Protein AF-A0A1G4VI51-F1 (afdb_monomer_lite)

Foldseek 3Di:
DDPVVVVVVVVVVVVVVVVVVVVVVLVV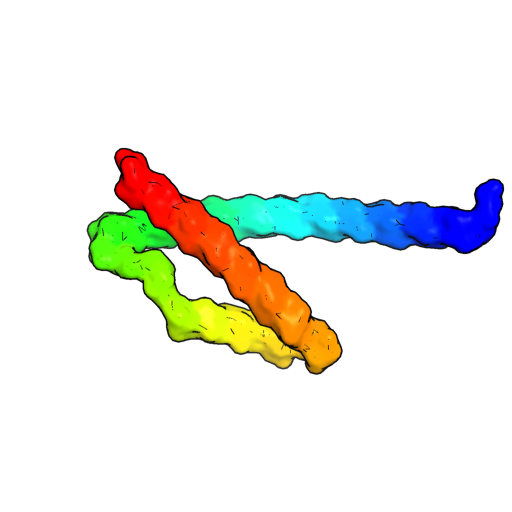VLVVLQVVLVVCLVVVHQSDDPVVLVVVLCVVLVPPPPVCSVVSNVVSVVSSVVSSVSSVVVNVD

Radius of gyration: 17.78 Å; chains: 1; bounding box: 37×24×53 Å

Structure (mmCIF, N/CA/C/O backbone):
data_AF-A0A1G4VI51-F1
#
_entry.id   AF-A0A1G4VI51-F1
#
loop_
_atom_site.group_PDB
_atom_site.id
_atom_site.type_symbol
_atom_site.label_atom_id
_atom_site.label_alt_id
_atom_site.label_comp_id
_atom_site.label_asym_id
_atom_site.label_entity_id
_atom_site.label_seq_id
_atom_site.pdbx_PDB_ins_code
_atom_site.Cartn_x
_atom_site.Cartn_y
_atom_site.Cartn_z
_atom_site.occupancy
_atom_site.B_iso_or_equiv
_atom_site.auth_seq_id
_atom_site.auth_comp_id
_atom_site.auth_asym_id
_atom_site.auth_atom_id
_atom_site.pdbx_PDB_model_num
ATOM 1 N N . MET A 1 1 ? 13.746 10.281 -34.829 1.00 65.81 1 MET A N 1
ATOM 2 C CA . MET A 1 1 ? 13.614 9.646 -33.503 1.00 65.81 1 MET A CA 1
ATOM 3 C C . MET A 1 1 ? 14.713 8.608 -33.413 1.00 65.81 1 MET A C 1
ATOM 5 O O . MET A 1 1 ? 14.886 7.888 -34.390 1.00 65.81 1 MET A O 1
ATOM 9 N N . THR A 1 2 ? 15.527 8.629 -32.360 1.00 88.75 2 THR A N 1
ATOM 10 C CA . THR A 1 2 ? 16.650 7.687 -32.221 1.00 88.75 2 THR A CA 1
ATOM 11 C C . THR A 1 2 ? 16.139 6.294 -31.839 1.00 88.75 2 THR A C 1
ATOM 13 O O . THR A 1 2 ? 15.010 6.155 -31.368 1.00 88.75 2 THR A O 1
ATOM 16 N N . ASP A 1 3 ? 16.955 5.259 -32.043 1.00 90.94 3 ASP A N 1
ATOM 17 C CA . ASP A 1 3 ? 16.637 3.891 -31.603 1.00 90.94 3 ASP A CA 1
ATOM 18 C C . ASP A 1 3 ? 16.375 3.834 -30.084 1.00 90.94 3 ASP A C 1
ATOM 20 O O . ASP A 1 3 ? 15.404 3.238 -29.619 1.00 90.94 3 ASP A O 1
ATOM 24 N N . THR A 1 4 ? 17.160 4.589 -29.312 1.00 94.56 4 THR A N 1
ATOM 25 C CA .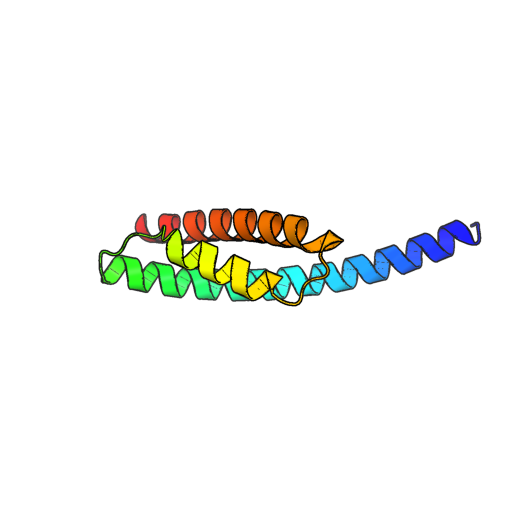 THR A 1 4 ? 16.986 4.744 -27.863 1.00 94.56 4 THR A CA 1
ATOM 26 C C . THR A 1 4 ? 15.644 5.382 -27.493 1.00 94.56 4 THR A C 1
ATOM 28 O O . THR A 1 4 ? 14.995 4.930 -26.550 1.00 94.56 4 THR A O 1
ATOM 31 N N . ASP A 1 5 ? 15.183 6.393 -28.240 1.00 95.31 5 ASP A N 1
ATOM 32 C CA . ASP A 1 5 ? 13.880 7.028 -27.985 1.00 95.31 5 ASP A CA 1
ATOM 33 C C . ASP A 1 5 ? 12.723 6.033 -28.154 1.00 95.31 5 ASP A C 1
ATOM 35 O O . ASP A 1 5 ? 11.766 6.050 -27.377 1.00 95.31 5 ASP A O 1
ATOM 39 N N . LEU A 1 6 ? 12.810 5.152 -29.156 1.00 95.19 6 LEU A N 1
ATOM 40 C CA . 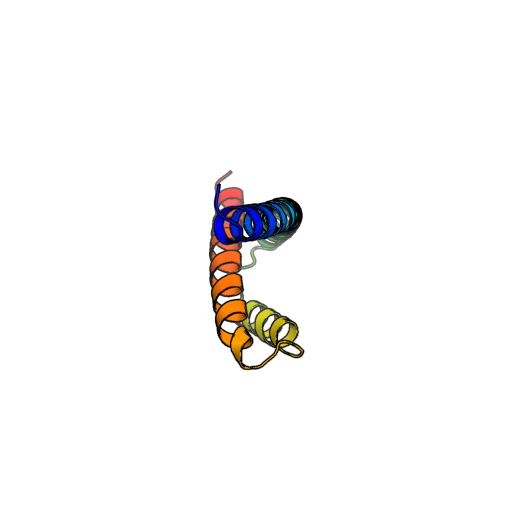LEU A 1 6 ? 11.804 4.121 -29.417 1.00 95.19 6 LEU A CA 1
ATOM 41 C C . LEU A 1 6 ? 11.769 3.069 -28.301 1.00 95.19 6 LEU A C 1
ATOM 43 O O . LEU A 1 6 ? 10.687 2.733 -27.814 1.00 95.19 6 LEU A O 1
ATOM 47 N N . GLN A 1 7 ? 12.934 2.599 -27.849 1.00 97.19 7 GLN A N 1
ATOM 48 C CA . GLN A 1 7 ? 13.039 1.649 -26.735 1.00 97.19 7 GLN A CA 1
ATOM 49 C C . GLN A 1 7 ? 12.491 2.238 -25.429 1.00 97.19 7 GLN A C 1
ATOM 51 O O . GLN A 1 7 ? 11.724 1.586 -24.720 1.00 97.19 7 GLN A O 1
ATOM 56 N N . LEU A 1 8 ? 12.813 3.501 -25.136 1.00 97.81 8 LEU A N 1
ATOM 57 C CA . LEU A 1 8 ? 12.305 4.191 -23.952 1.00 97.81 8 LEU A CA 1
ATOM 58 C C . LEU A 1 8 ? 10.778 4.329 -23.982 1.00 97.81 8 LEU A C 1
ATOM 60 O O . LEU A 1 8 ? 10.115 4.160 -22.957 1.00 97.81 8 LEU A O 1
ATOM 64 N N . GLN A 1 9 ? 10.203 4.636 -25.147 1.00 97.88 9 GLN A N 1
ATOM 65 C CA . GLN A 1 9 ? 8.751 4.705 -25.302 1.00 97.88 9 GLN A CA 1
ATOM 66 C C . GLN A 1 9 ? 8.079 3.346 -25.094 1.00 97.88 9 GLN A C 1
ATOM 68 O O . GLN A 1 9 ? 7.000 3.308 -24.507 1.00 97.88 9 GLN A O 1
ATOM 73 N N . ALA A 1 10 ? 8.697 2.249 -25.541 1.00 97.75 10 ALA A N 1
ATOM 74 C CA . ALA A 1 10 ? 8.181 0.903 -25.305 1.00 97.75 10 ALA A CA 1
ATOM 75 C C . ALA A 1 10 ? 8.148 0.575 -23.804 1.00 97.75 10 ALA A C 1
ATOM 77 O O . ALA A 1 10 ? 7.080 0.293 -23.271 1.00 97.75 10 ALA A O 1
ATOM 78 N N . LEU A 1 11 ? 9.266 0.765 -23.095 1.00 98.38 11 LEU A N 1
ATOM 79 C CA . LEU A 1 11 ? 9.342 0.508 -21.650 1.00 98.38 11 LEU A CA 1
ATOM 80 C C . LEU A 1 11 ? 8.346 1.350 -20.840 1.00 98.38 11 LEU A C 1
ATOM 82 O O . LEU A 1 11 ? 7.764 0.879 -19.868 1.00 98.38 11 LEU A O 1
ATOM 86 N N . ARG A 1 12 ? 8.109 2.604 -21.244 1.00 98.31 12 ARG A N 1
ATOM 87 C CA . ARG A 1 12 ? 7.096 3.457 -20.600 1.00 98.31 12 ARG A CA 1
ATOM 88 C C . ARG A 1 12 ? 5.676 2.946 -20.815 1.00 98.31 12 ARG A C 1
ATOM 90 O O . ARG A 1 12 ? 4.854 3.084 -19.918 1.00 98.31 12 ARG A O 1
ATOM 97 N N . LYS A 1 13 ? 5.373 2.369 -21.981 1.00 98.44 13 LYS A N 1
ATOM 98 C CA . LYS A 1 13 ? 4.067 1.738 -22.216 1.00 98.44 13 LYS A CA 1
ATOM 99 C C . LYS A 1 13 ? 3.879 0.520 -21.320 1.00 98.44 13 LYS A C 1
ATOM 101 O O . LYS A 1 13 ? 2.792 0.360 -20.776 1.00 98.44 13 LYS A O 1
ATOM 106 N N . ASP A 1 14 ? 4.932 -0.267 -21.128 1.00 98.62 14 ASP A N 1
ATOM 107 C CA . ASP A 1 14 ? 4.892 -1.423 -20.233 1.00 98.62 14 ASP A CA 1
ATOM 108 C C . ASP A 1 14 ? 4.650 -0.985 -18.780 1.00 98.62 14 ASP A C 1
ATOM 110 O O . ASP A 1 14 ? 3.776 -1.534 -18.114 1.00 98.62 14 ASP A O 1
ATOM 114 N N . ILE A 1 15 ? 5.341 0.065 -18.310 1.00 98.56 15 ILE A N 1
ATOM 115 C CA . ILE A 1 15 ? 5.097 0.654 -16.979 1.00 98.56 15 ILE A CA 1
ATOM 116 C C . ILE A 1 15 ? 3.652 1.136 -16.844 1.00 98.56 15 ILE A C 1
ATOM 118 O O . ILE A 1 15 ? 2.998 0.791 -15.869 1.00 98.56 15 ILE A O 1
ATOM 122 N N . ASN A 1 16 ? 3.127 1.870 -17.829 1.00 98.69 16 ASN A N 1
ATOM 123 C CA . ASN A 1 16 ? 1.749 2.361 -17.770 1.00 98.69 16 ASN A CA 1
ATOM 124 C C . ASN A 1 16 ? 0.737 1.213 -17.636 1.00 98.69 16 ASN A C 1
ATOM 126 O O . ASN A 1 16 ? -0.211 1.315 -16.863 1.00 98.69 16 ASN A O 1
ATOM 130 N N . ALA A 1 17 ? 0.945 0.112 -18.364 1.00 98.69 17 ALA A N 1
ATOM 131 C CA . ALA A 1 17 ? 0.074 -1.055 -18.268 1.00 98.69 17 ALA A CA 1
ATOM 132 C C . ALA A 1 17 ? 0.132 -1.701 -16.871 1.00 98.69 17 ALA A C 1
ATOM 134 O O . ALA A 1 17 ? -0.907 -2.071 -16.325 1.00 98.69 17 ALA A O 1
ATOM 135 N N . ILE A 1 18 ? 1.324 -1.790 -16.274 1.00 98.75 18 ILE A N 1
ATOM 136 C CA . ILE A 1 18 ? 1.508 -2.283 -14.902 1.00 98.75 18 ILE A CA 1
ATOM 137 C C . ILE A 1 18 ? 0.825 -1.346 -13.897 1.00 98.75 18 ILE A C 1
ATOM 139 O O . ILE A 1 18 ? 0.110 -1.810 -13.010 1.00 98.75 18 ILE A O 1
ATOM 143 N N . ASP A 1 19 ? 0.997 -0.034 -14.043 1.00 98.69 19 ASP A N 1
ATOM 144 C CA . ASP A 1 19 ? 0.398 0.967 -13.158 1.00 98.69 19 ASP A CA 1
ATOM 145 C C . ASP A 1 19 ? -1.136 0.905 -13.189 1.00 98.69 19 ASP A C 1
ATOM 147 O O . ASP A 1 19 ? -1.785 0.951 -12.138 1.00 98.69 19 ASP A O 1
ATOM 151 N N . ASP A 1 20 ? -1.728 0.705 -14.369 1.00 98.69 20 ASP A N 1
ATOM 152 C CA . ASP A 1 20 ? -3.171 0.510 -14.524 1.00 98.69 20 ASP A CA 1
ATOM 153 C C . ASP A 1 20 ? -3.676 -0.721 -13.747 1.00 98.69 20 ASP A C 1
ATOM 155 O O . ASP A 1 20 ? -4.772 -0.704 -13.173 1.00 98.69 20 ASP A O 1
ATOM 159 N N . GLU A 1 21 ? -2.898 -1.804 -13.704 1.00 98.81 21 GLU A N 1
ATOM 160 C CA . GLU A 1 21 ? -3.218 -2.995 -12.911 1.00 98.81 21 GLU A CA 1
ATOM 161 C C . GLU A 1 21 ? -3.029 -2.756 -11.410 1.00 98.81 21 GLU A C 1
ATOM 163 O O . GLU A 1 21 ? -3.892 -3.136 -10.610 1.00 98.81 21 GLU A O 1
ATOM 168 N N . LEU A 1 22 ? -1.952 -2.070 -11.018 1.00 98.44 22 LEU A N 1
ATOM 169 C CA . LEU A 1 22 ? -1.689 -1.713 -9.625 1.00 98.44 22 LEU A CA 1
ATOM 170 C C . LEU A 1 22 ? -2.814 -0.854 -9.044 1.00 98.44 22 LEU A C 1
ATOM 172 O O . LEU A 1 22 ? -3.263 -1.125 -7.930 1.00 98.44 22 LEU A O 1
ATOM 176 N N . VAL A 1 23 ? -3.327 0.128 -9.793 1.00 98.62 23 VAL A N 1
ATOM 177 C CA . VAL A 1 23 ? -4.455 0.966 -9.353 1.00 98.62 23 VAL A CA 1
ATOM 178 C C . VAL A 1 23 ? -5.720 0.130 -9.157 1.00 98.62 23 VAL A C 1
ATOM 180 O O . VAL A 1 23 ? -6.395 0.273 -8.134 1.00 98.62 23 VAL A O 1
ATOM 183 N N . LYS A 1 24 ? -6.031 -0.788 -10.081 1.00 98.62 24 LYS A N 1
ATOM 184 C CA . LYS A 1 24 ? -7.193 -1.687 -9.948 1.00 98.62 24 LYS A CA 1
ATOM 185 C C . LYS A 1 24 ? -7.088 -2.556 -8.694 1.00 98.62 24 LYS A C 1
ATOM 187 O O . LYS A 1 24 ? -8.036 -2.621 -7.909 1.00 98.62 24 LYS A O 1
ATOM 192 N N . LEU A 1 25 ? -5.932 -3.182 -8.476 1.00 98.69 25 LEU A N 1
ATOM 193 C CA . LEU A 1 25 ? -5.677 -4.020 -7.300 1.00 98.69 25 LEU A CA 1
ATOM 194 C C . LEU A 1 25 ? -5.702 -3.203 -6.005 1.00 98.69 25 LEU A C 1
ATOM 196 O O . LEU A 1 25 ? -6.238 -3.649 -4.988 1.00 98.69 25 LEU A O 1
ATOM 200 N N . PHE A 1 26 ? -5.162 -1.986 -6.038 1.00 98.50 26 PHE A N 1
ATOM 201 C CA . PHE A 1 26 ? -5.178 -1.082 -4.900 1.00 98.50 26 PHE A CA 1
ATOM 202 C C . PHE A 1 26 ? -6.608 -0.702 -4.503 1.00 98.50 26 PHE A C 1
ATOM 204 O O . PHE A 1 26 ? -6.948 -0.799 -3.324 1.00 98.50 26 PHE A O 1
ATOM 211 N N . ILE A 1 27 ? -7.475 -0.357 -5.461 1.00 98.50 27 ILE A N 1
ATOM 212 C CA . ILE A 1 27 ? -8.890 -0.050 -5.194 1.00 98.50 27 ILE A CA 1
ATOM 213 C C . ILE A 1 27 ? -9.595 -1.251 -4.552 1.00 98.50 27 ILE A C 1
ATOM 215 O O . ILE A 1 27 ? -10.202 -1.104 -3.490 1.00 98.50 27 ILE A O 1
ATOM 219 N N . GLN A 1 28 ? -9.442 -2.454 -5.115 1.00 98.69 28 GLN A N 1
ATOM 220 C CA . GLN A 1 28 ? -10.023 -3.678 -4.541 1.00 98.69 28 GLN A CA 1
ATOM 221 C C . GLN A 1 28 ? -9.541 -3.933 -3.102 1.00 98.69 28 GLN A C 1
ATOM 223 O O . GLN A 1 28 ? -10.309 -4.324 -2.212 1.00 98.69 28 GLN A O 1
ATOM 228 N N . ARG A 1 29 ? -8.256 -3.674 -2.839 1.00 98.44 29 ARG A N 1
ATOM 229 C CA . ARG A 1 29 ? -7.679 -3.767 -1.498 1.00 98.44 29 ARG A CA 1
ATOM 230 C C . ARG A 1 29 ? -8.289 -2.731 -0.548 1.00 98.44 29 ARG A C 1
ATOM 232 O O . ARG A 1 29 ? -8.560 -3.067 0.605 1.00 98.44 29 ARG A O 1
ATOM 239 N N . MET A 1 30 ? -8.520 -1.502 -1.008 1.00 98.06 30 MET A N 1
ATOM 240 C CA . MET A 1 30 ? -9.123 -0.429 -0.209 1.00 98.06 30 MET A CA 1
ATOM 241 C C . MET A 1 30 ? -10.589 -0.706 0.129 1.00 98.06 30 MET A C 1
ATOM 243 O O . MET A 1 30 ? -10.985 -0.521 1.278 1.00 98.06 30 MET A O 1
ATOM 247 N N . GLU A 1 31 ? -11.375 -1.239 -0.806 1.00 98.19 31 GLU A N 1
ATOM 248 C CA . GLU A 1 31 ? -12.744 -1.696 -0.531 1.00 98.19 31 GLU A CA 1
ATOM 249 C C . GLU A 1 31 ? -12.765 -2.789 0.544 1.00 98.19 31 GLU A C 1
ATOM 251 O O . GLU A 1 31 ? -13.574 -2.760 1.475 1.00 98.19 31 GLU A O 1
ATOM 256 N N . THR A 1 32 ? -11.828 -3.737 0.459 1.00 98.31 32 THR A N 1
ATOM 257 C CA . THR A 1 32 ? -11.663 -4.794 1.465 1.00 98.31 32 THR A CA 1
ATOM 258 C C . THR A 1 32 ? -11.258 -4.216 2.824 1.00 98.31 32 THR A C 1
ATOM 260 O O . THR A 1 32 ? -11.828 -4.591 3.850 1.00 98.31 32 THR A O 1
ATOM 263 N N . ALA A 1 33 ? -10.328 -3.257 2.849 1.00 97.50 33 ALA A N 1
ATOM 264 C CA . ALA A 1 33 ? -9.945 -2.546 4.066 1.00 97.50 33 ALA A CA 1
ATOM 265 C C . ALA A 1 33 ? -11.123 -1.765 4.673 1.00 97.50 33 ALA A C 1
ATOM 267 O O . ALA A 1 33 ? -11.273 -1.756 5.892 1.00 97.50 33 ALA A O 1
ATOM 268 N N . GLY A 1 34 ? -11.992 -1.177 3.846 1.00 97.56 34 GLY A N 1
ATOM 269 C CA . GLY A 1 34 ? -13.222 -0.515 4.283 1.00 97.56 34 GLY A CA 1
ATOM 270 C C . GLY A 1 34 ? -14.174 -1.468 5.005 1.00 97.56 34 GLY A C 1
ATOM 271 O O . GLY A 1 34 ? -14.616 -1.164 6.111 1.00 97.56 34 GLY A O 1
ATOM 272 N N . LYS A 1 35 ? -14.411 -2.663 4.443 1.00 97.81 35 LYS A N 1
ATOM 273 C CA . LYS A 1 35 ? -15.214 -3.720 5.093 1.00 97.81 35 LYS A CA 1
ATOM 274 C C . LYS A 1 35 ? -14.633 -4.116 6.455 1.00 97.81 35 LYS A C 1
ATOM 276 O O . LYS A 1 35 ? -15.370 -4.212 7.433 1.00 97.81 35 LYS A O 1
ATOM 281 N N . ILE A 1 36 ? -13.310 -4.288 6.538 1.00 96.88 36 ILE A N 1
ATOM 282 C CA . ILE A 1 36 ? -12.608 -4.557 7.805 1.00 96.88 36 ILE A CA 1
ATOM 283 C C . ILE A 1 36 ? -12.798 -3.397 8.794 1.00 96.88 36 ILE A C 1
ATOM 285 O O . ILE A 1 36 ? -13.035 -3.636 9.977 1.00 96.88 36 ILE A O 1
ATOM 289 N N . GLY A 1 37 ? -12.713 -2.151 8.325 1.00 96.06 37 GLY A N 1
ATOM 290 C CA . GLY A 1 37 ? -12.940 -0.953 9.135 1.00 96.06 37 GLY A CA 1
ATOM 291 C C . GLY A 1 37 ? -14.329 -0.909 9.762 1.00 96.06 37 GLY A C 1
ATOM 292 O O . GLY A 1 37 ? -14.437 -0.658 10.961 1.00 96.06 37 GLY A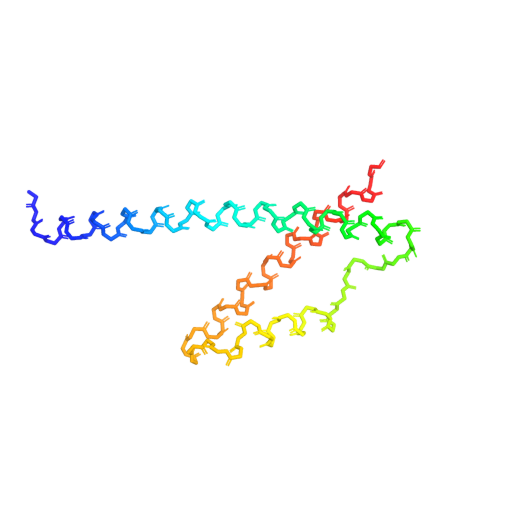 O 1
ATOM 293 N N . SER A 1 38 ? -15.374 -1.206 8.983 1.00 95.81 38 SER A N 1
ATOM 294 C CA . SER A 1 38 ? -16.753 -1.283 9.484 1.00 95.81 38 SER A CA 1
ATOM 295 C C . SER A 1 38 ? -16.911 -2.363 10.554 1.00 95.81 38 SER A C 1
ATOM 297 O O . SER A 1 38 ? -17.409 -2.069 11.637 1.00 95.81 38 SER A O 1
ATOM 299 N N . LEU A 1 39 ? -16.384 -3.570 10.316 1.00 96.19 39 LEU A N 1
ATOM 300 C CA . LEU A 1 39 ? -16.416 -4.654 11.307 1.00 96.19 39 LEU A CA 1
ATOM 301 C C . LEU A 1 39 ? -15.687 -4.273 12.603 1.00 96.19 39 LEU A C 1
ATOM 303 O O . LEU A 1 39 ? -16.176 -4.527 13.700 1.00 96.19 39 LEU A O 1
ATOM 307 N N . LYS A 1 40 ? -14.521 -3.623 12.496 1.00 95.56 40 LYS A N 1
ATOM 308 C CA . LYS A 1 40 ? -13.787 -3.120 13.666 1.00 95.56 40 LYS A CA 1
ATOM 309 C C . LYS A 1 40 ? -14.574 -2.045 14.413 1.00 95.56 40 LYS A C 1
ATOM 311 O O . LYS A 1 40 ? -14.551 -2.049 15.637 1.00 95.56 40 LYS A O 1
ATOM 316 N N . LYS A 1 41 ? -15.260 -1.139 13.705 1.00 94.00 41 LYS A N 1
ATOM 317 C CA . LYS A 1 41 ? -16.116 -0.102 14.307 1.00 94.00 41 LYS A CA 1
ATOM 318 C C . LYS A 1 41 ? -17.246 -0.738 15.115 1.00 94.00 41 L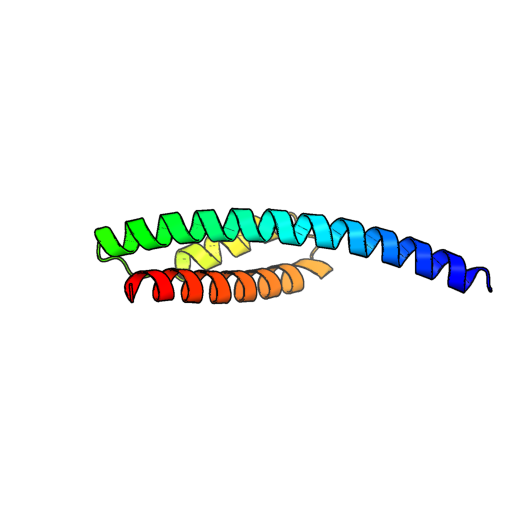YS A C 1
ATOM 320 O O . LYS A 1 41 ? -17.413 -0.385 16.276 1.00 94.00 41 LYS A O 1
ATOM 325 N N . GLU A 1 42 ? -17.960 -1.693 14.524 1.00 94.69 42 GLU A N 1
ATOM 326 C CA . GLU A 1 42 ? -19.053 -2.428 15.176 1.00 94.69 42 GLU A CA 1
ATOM 327 C C . GLU A 1 42 ? -18.572 -3.204 16.410 1.00 94.69 42 GLU A C 1
ATOM 329 O O . GLU A 1 42 ? -19.240 -3.206 17.440 1.00 94.69 42 GLU A O 1
ATOM 334 N N . ALA A 1 43 ? -17.382 -3.805 16.336 1.00 95.12 43 ALA A N 1
ATOM 335 C CA . ALA A 1 43 ? -16.783 -4.571 17.427 1.00 95.12 43 ALA A CA 1
ATOM 336 C C . ALA A 1 43 ? -15.987 -3.727 18.447 1.00 95.12 43 ALA A C 1
ATOM 338 O O . ALA A 1 43 ? -15.403 -4.289 19.373 1.00 95.12 43 ALA A O 1
ATOM 339 N N . GLY A 1 44 ? -15.897 -2.401 18.280 1.00 94.38 44 GLY A N 1
ATOM 340 C CA . GLY A 1 44 ? -15.102 -1.531 19.158 1.00 94.38 44 GLY A CA 1
ATOM 341 C C . GLY A 1 44 ? -13.584 -1.777 19.107 1.00 94.38 44 GLY A C 1
ATOM 342 O O . GLY A 1 44 ? -12.873 -1.472 20.063 1.00 94.38 44 GLY A O 1
ATOM 343 N N . LEU A 1 45 ? -13.069 -2.336 18.009 1.00 95.56 45 LEU A N 1
ATOM 344 C CA . LEU A 1 45 ? -11.657 -2.680 17.838 1.00 95.56 45 LEU A CA 1
ATOM 345 C C . LEU A 1 45 ? -10.831 -1.511 17.260 1.00 95.56 45 LEU A C 1
ATOM 347 O O . LEU A 1 45 ? -11.320 -0.733 16.428 1.00 95.56 45 LEU A O 1
ATOM 351 N N . PRO A 1 46 ? -9.540 -1.391 17.632 1.00 95.81 46 PRO A N 1
ATOM 352 C CA . PRO A 1 46 ? -8.649 -0.390 17.054 1.00 95.81 46 PRO A CA 1
ATOM 353 C C . PRO A 1 46 ? -8.367 -0.672 15.570 1.00 95.81 46 PRO A C 1
ATOM 355 O O . PRO A 1 46 ? -8.283 -1.822 15.129 1.00 95.81 46 PRO A O 1
ATOM 358 N N . VAL A 1 47 ? -8.188 0.391 14.777 1.00 96.12 47 VAL A N 1
ATOM 359 C CA . VAL A 1 47 ? -7.811 0.259 13.358 1.00 96.12 47 VAL A CA 1
ATOM 360 C C . VAL A 1 47 ? -6.367 -0.208 13.225 1.00 96.12 47 VAL A C 1
ATOM 362 O O . VAL A 1 47 ? -6.116 -1.154 12.474 1.00 96.12 47 VAL A O 1
ATOM 365 N N . LEU A 1 48 ? -5.446 0.404 13.976 1.00 95.94 48 LEU A N 1
ATOM 366 C CA . LEU A 1 48 ? -4.044 0.004 14.011 1.00 95.94 48 LEU A CA 1
ATOM 367 C C . LEU A 1 48 ? -3.887 -1.362 14.689 1.00 95.94 48 LEU A C 1
ATOM 369 O O . LEU A 1 48 ? -4.330 -1.566 15.817 1.00 95.94 48 LEU A O 1
ATOM 373 N N . ASN A 1 49 ? -3.205 -2.274 14.002 1.00 96.44 49 ASN A N 1
ATOM 374 C CA . ASN A 1 49 ? -2.725 -3.529 14.564 1.00 96.44 49 ASN A CA 1
ATOM 375 C C . ASN A 1 49 ? -1.314 -3.782 14.023 1.00 96.44 49 ASN A C 1
ATOM 377 O O . ASN A 1 49 ? -1.157 -4.340 12.939 1.00 96.44 49 ASN A O 1
ATOM 381 N N . VAL A 1 50 ? -0.306 -3.340 14.781 1.00 96.44 50 VAL A N 1
ATOM 382 C CA . VAL A 1 50 ? 1.113 -3.393 14.385 1.00 96.44 50 VAL A CA 1
ATOM 383 C C . VAL A 1 50 ? 1.544 -4.823 14.073 1.00 96.44 50 VAL A C 1
ATOM 385 O O . VAL A 1 50 ? 2.057 -5.082 12.991 1.00 96.44 50 VAL A O 1
ATOM 388 N N . LYS A 1 51 ? 1.213 -5.774 14.957 1.00 97.75 51 LYS A N 1
ATOM 389 C CA . LYS A 1 51 ? 1.525 -7.194 14.757 1.00 97.75 51 LYS A CA 1
ATOM 390 C C . LYS A 1 51 ? 0.989 -7.704 13.417 1.00 97.75 51 LYS A C 1
ATOM 392 O O . LYS A 1 51 ? 1.696 -8.386 12.685 1.00 97.75 51 LYS A O 1
ATOM 397 N N . ARG A 1 52 ? -0.253 -7.348 13.073 1.00 97.44 52 ARG A N 1
ATOM 398 C CA . ARG A 1 52 ? -0.855 -7.763 11.803 1.00 97.44 52 ARG A CA 1
ATOM 399 C C . ARG A 1 52 ? -0.142 -7.152 10.596 1.00 97.44 52 ARG A C 1
ATOM 401 O O . ARG A 1 52 ? -0.021 -7.824 9.577 1.00 97.44 52 ARG A O 1
ATOM 408 N N . GLU A 1 53 ? 0.279 -5.894 10.674 1.00 97.75 53 GLU A N 1
ATOM 409 C CA . GLU A 1 53 ? 1.013 -5.228 9.590 1.00 97.75 53 GLU A CA 1
ATOM 410 C C . GLU A 1 53 ? 2.397 -5.857 9.379 1.00 97.75 53 GLU A C 1
ATOM 412 O O . GLU A 1 53 ? 2.779 -6.109 8.233 1.00 97.75 53 GLU A O 1
ATOM 417 N N . ASP A 1 54 ? 3.092 -6.208 10.462 1.00 97.44 54 ASP A N 1
ATOM 418 C CA . ASP A 1 54 ? 4.381 -6.903 10.404 1.00 97.44 54 ASP A CA 1
ATOM 419 C C . ASP A 1 54 ? 4.246 -8.303 9.791 1.00 97.44 54 ASP A C 1
ATOM 421 O O . ASP A 1 54 ? 4.953 -8.614 8.834 1.00 97.44 54 ASP A O 1
ATOM 425 N N . GLU A 1 55 ? 3.253 -9.095 10.213 1.00 98.19 55 GLU A N 1
ATOM 426 C CA . GLU A 1 55 ? 2.947 -10.404 9.609 1.00 98.19 55 GLU A CA 1
ATOM 427 C C . GLU A 1 55 ? 2.683 -10.304 8.095 1.00 98.19 55 GLU A C 1
ATOM 429 O O . GLU A 1 55 ? 3.039 -11.192 7.316 1.00 98.19 55 GLU A O 1
ATOM 434 N N . VAL A 1 56 ? 2.016 -9.233 7.645 1.00 97.75 56 VAL A N 1
ATOM 435 C CA . VAL A 1 56 ? 1.784 -9.014 6.212 1.00 97.75 56 VAL A CA 1
ATOM 436 C C . VAL A 1 56 ? 3.094 -8.686 5.498 1.00 97.75 56 VAL A C 1
ATOM 438 O O . VAL A 1 56 ? 3.329 -9.261 4.436 1.00 97.75 56 VAL A O 1
ATOM 441 N N . LYS A 1 57 ? 3.943 -7.810 6.050 1.00 97.75 57 LYS A N 1
ATOM 442 C CA . LYS A 1 57 ? 5.245 -7.468 5.450 1.00 97.75 57 LYS A CA 1
ATOM 443 C C . LYS A 1 57 ? 6.170 -8.674 5.372 1.00 97.75 57 LYS A C 1
ATOM 445 O O . LYS A 1 57 ? 6.784 -8.888 4.329 1.00 97.75 57 LYS A O 1
ATOM 450 N N . GLU A 1 58 ? 6.244 -9.478 6.426 1.00 97.31 58 GLU A N 1
ATOM 451 C CA . GLU A 1 58 ? 7.029 -10.715 6.442 1.00 97.31 58 GLU A CA 1
ATOM 452 C C . GLU A 1 58 ? 6.558 -11.672 5.347 1.00 97.31 58 GLU A C 1
ATOM 454 O O . GLU A 1 58 ? 7.342 -12.062 4.485 1.00 97.31 58 GLU A O 1
ATOM 459 N N . ARG A 1 59 ? 5.251 -11.958 5.295 1.00 98.00 59 ARG A N 1
ATOM 460 C CA . ARG A 1 59 ? 4.673 -12.836 4.270 1.00 98.00 59 ARG A CA 1
ATOM 461 C C . ARG A 1 59 ? 4.933 -12.335 2.848 1.00 98.00 59 ARG A C 1
ATOM 463 O O . ARG A 1 59 ? 5.193 -13.136 1.961 1.00 98.00 59 ARG A O 1
ATOM 470 N N . LEU A 1 60 ? 4.827 -11.030 2.609 1.00 97.06 60 LEU A N 1
ATOM 471 C CA . LEU A 1 60 ? 4.990 -10.449 1.272 1.00 97.06 60 LEU A CA 1
ATOM 472 C C . LEU A 1 60 ? 6.442 -10.328 0.826 1.00 97.06 60 LEU A C 1
ATOM 474 O O . LEU A 1 60 ? 6.685 -10.155 -0.362 1.00 97.06 60 LEU A O 1
ATOM 478 N N . THR A 1 61 ? 7.390 -10.389 1.758 1.00 97.62 61 THR A N 1
ATOM 479 C CA . THR A 1 61 ? 8.822 -10.308 1.453 1.00 97.62 61 THR A CA 1
ATOM 480 C C . THR A 1 61 ? 9.525 -11.658 1.495 1.00 97.62 61 THR A C 1
ATOM 482 O O . THR A 1 61 ? 10.704 -11.712 1.156 1.00 97.62 61 THR A O 1
ATOM 485 N N . ALA A 1 62 ? 8.820 -12.736 1.859 1.00 97.38 62 ALA A N 1
ATOM 486 C CA . ALA A 1 62 ? 9.378 -14.081 1.983 1.00 97.38 62 ALA A CA 1
ATOM 487 C C . ALA A 1 62 ? 10.114 -14.537 0.710 1.00 97.38 62 ALA A C 1
ATOM 489 O O . ALA A 1 62 ? 11.264 -14.961 0.796 1.00 97.38 62 ALA A O 1
ATOM 490 N N . ASP A 1 63 ? 9.494 -14.338 -0.457 1.00 95.06 63 ASP A N 1
ATOM 491 C CA . ASP A 1 63 ? 10.016 -14.785 -1.759 1.00 95.06 63 ASP A CA 1
ATOM 492 C C . ASP A 1 63 ? 10.500 -13.628 -2.654 1.00 95.06 63 ASP A C 1
ATOM 494 O O . ASP A 1 63 ? 10.763 -13.801 -3.844 1.00 95.06 63 ASP A O 1
ATOM 498 N N . VAL A 1 64 ? 10.613 -12.418 -2.100 1.00 97.12 64 VAL A N 1
ATOM 499 C CA . VAL A 1 64 ? 11.094 -11.243 -2.839 1.00 97.12 64 VAL A CA 1
ATOM 500 C C . VAL A 1 64 ? 12.628 -11.259 -2.867 1.00 97.12 64 VAL A C 1
ATOM 502 O O . VAL A 1 64 ? 13.238 -11.442 -1.810 1.00 97.12 64 VAL A O 1
ATOM 505 N N . PRO A 1 65 ? 13.286 -11.036 -4.025 1.00 98.19 65 PRO A N 1
ATOM 506 C CA . PRO A 1 65 ? 14.740 -10.904 -4.081 1.00 98.19 65 PRO A CA 1
ATOM 507 C C . PRO A 1 65 ? 15.246 -9.839 -3.105 1.00 98.19 65 PRO A C 1
ATOM 509 O O . PRO A 1 65 ? 14.638 -8.777 -2.987 1.00 98.19 65 PRO A O 1
ATOM 512 N N . GLU A 1 66 ? 16.372 -10.100 -2.434 1.00 96.94 66 GLU A N 1
ATOM 513 C CA . GLU A 1 66 ? 16.861 -9.265 -1.322 1.00 96.94 66 GLU A CA 1
ATOM 514 C C . GLU A 1 66 ? 16.944 -7.772 -1.681 1.00 96.94 66 GLU A C 1
ATOM 516 O O . GLU A 1 66 ? 16.501 -6.924 -0.913 1.00 96.94 66 GLU A O 1
ATOM 521 N N . VAL A 1 67 ? 17.388 -7.463 -2.904 1.00 98.12 67 VAL A N 1
ATOM 522 C CA . VAL A 1 67 ? 17.494 -6.096 -3.444 1.00 98.12 67 VAL A CA 1
ATOM 523 C C . VAL A 1 67 ? 16.165 -5.324 -3.484 1.00 98.12 67 VAL A C 1
ATOM 525 O O . VAL A 1 67 ? 16.175 -4.098 -3.457 1.00 98.12 67 VAL A O 1
ATOM 528 N N . TYR A 1 68 ? 15.020 -6.011 -3.517 1.00 97.88 68 TYR A N 1
ATOM 529 C CA . TYR A 1 68 ? 13.694 -5.388 -3.582 1.00 97.88 68 TYR A CA 1
ATOM 530 C C . TYR A 1 68 ? 12.912 -5.463 -2.265 1.00 97.88 68 TYR A C 1
ATOM 532 O O . TYR A 1 68 ? 11.864 -4.824 -2.148 1.00 97.88 68 TYR A O 1
ATOM 540 N N . LYS A 1 69 ? 13.381 -6.217 -1.260 1.00 98.00 69 LYS A N 1
ATOM 541 C CA . LYS A 1 69 ? 12.619 -6.436 -0.017 1.00 98.00 69 LYS A CA 1
ATOM 542 C C . LYS A 1 69 ? 12.306 -5.137 0.714 1.00 98.00 69 LYS A C 1
ATOM 544 O O . LYS A 1 69 ? 11.171 -4.945 1.143 1.00 98.00 69 LYS A O 1
ATOM 549 N N . GLU A 1 70 ? 13.285 -4.246 0.852 1.00 97.50 70 GLU A N 1
ATOM 550 C CA . GLU A 1 70 ? 13.085 -2.957 1.522 1.00 97.50 70 GLU A CA 1
ATOM 551 C C . GLU A 1 70 ? 12.076 -2.080 0.767 1.00 97.50 70 GLU A C 1
ATOM 553 O O . GLU A 1 70 ? 11.155 -1.534 1.373 1.00 97.50 70 GLU A O 1
ATOM 558 N N . SER A 1 71 ? 12.168 -2.028 -0.565 1.00 98.00 71 SER A N 1
ATOM 559 C CA . SER A 1 71 ? 11.209 -1.298 -1.401 1.00 98.00 71 SER A CA 1
ATOM 560 C C . SER A 1 71 ? 9.780 -1.819 -1.226 1.00 98.00 71 SER A C 1
ATOM 562 O O . SER A 1 71 ? 8.848 -1.025 -1.098 1.00 98.00 71 SER A O 1
ATOM 564 N N . VAL A 1 72 ? 9.596 -3.143 -1.148 1.00 97.94 72 VAL A N 1
ATOM 565 C CA . VAL A 1 72 ? 8.280 -3.752 -0.895 1.00 97.94 72 VAL A CA 1
ATOM 566 C C . VAL A 1 72 ? 7.768 -3.416 0.509 1.00 97.94 72 VAL A C 1
ATOM 568 O O . VAL A 1 72 ? 6.587 -3.098 0.656 1.00 97.94 72 VAL A O 1
ATOM 571 N N . LYS A 1 73 ? 8.627 -3.423 1.538 1.00 97.88 73 LYS A N 1
ATOM 572 C CA . LYS A 1 73 ? 8.233 -3.008 2.899 1.00 97.88 73 LYS A CA 1
ATOM 573 C C . LYS A 1 73 ? 7.747 -1.559 2.918 1.00 97.88 73 LYS A C 1
ATOM 575 O O . LYS A 1 73 ? 6.642 -1.311 3.393 1.00 97.88 73 LYS A O 1
ATOM 580 N N . ASN A 1 74 ? 8.504 -0.644 2.312 1.00 98.19 74 ASN A N 1
ATOM 581 C CA . ASN A 1 74 ? 8.168 0.783 2.256 1.00 98.19 74 ASN A CA 1
ATOM 582 C C . ASN A 1 74 ? 6.859 1.049 1.492 1.00 98.19 74 ASN A C 1
ATOM 584 O O . ASN A 1 74 ? 6.035 1.870 1.911 1.00 98.19 74 ASN A O 1
ATOM 588 N N . LEU A 1 75 ? 6.632 0.320 0.393 1.00 98.12 75 LEU A N 1
ATOM 589 C CA . LEU A 1 75 ? 5.363 0.360 -0.332 1.00 98.12 75 LEU A CA 1
ATOM 590 C C . LEU A 1 75 ? 4.202 -0.051 0.583 1.00 98.12 75 LEU A C 1
ATOM 592 O O . LEU A 1 75 ? 3.180 0.634 0.640 1.00 98.12 75 LEU A O 1
ATOM 596 N N . TYR A 1 76 ? 4.352 -1.148 1.325 1.00 98.00 76 TYR A N 1
ATOM 597 C CA . TYR A 1 76 ? 3.284 -1.642 2.188 1.00 98.00 76 TYR A CA 1
ATOM 598 C C . TYR A 1 76 ? 3.047 -0.783 3.427 1.00 98.00 76 TYR A C 1
ATOM 600 O O . TYR A 1 76 ? 1.887 -0.614 3.797 1.00 98.00 76 TYR A O 1
ATOM 608 N N . ASP A 1 77 ? 4.077 -0.169 4.006 1.00 98.12 77 ASP A N 1
ATOM 609 C CA . ASP A 1 77 ? 3.905 0.825 5.072 1.00 98.12 77 ASP A CA 1
ATOM 610 C C . ASP A 1 77 ? 3.050 2.011 4.591 1.00 98.12 77 ASP A C 1
ATOM 612 O O . ASP A 1 77 ? 2.103 2.423 5.272 1.00 98.12 77 ASP A O 1
ATOM 616 N N . SER A 1 78 ? 3.297 2.490 3.366 1.00 98.38 78 SER A N 1
ATOM 617 C CA . SER A 1 78 ? 2.491 3.545 2.735 1.00 98.38 78 SER A CA 1
ATOM 618 C C . SER A 1 78 ? 1.044 3.097 2.512 1.00 98.38 78 SER A C 1
ATOM 620 O O . SER A 1 78 ? 0.096 3.785 2.901 1.00 98.38 78 SER A O 1
ATOM 622 N N . ILE A 1 79 ? 0.854 1.901 1.948 1.00 98.50 79 ILE A N 1
ATOM 623 C CA . ILE A 1 79 ? -0.472 1.323 1.718 1.00 98.50 79 ILE A CA 1
ATOM 624 C C . ILE A 1 79 ? -1.234 1.144 3.043 1.00 98.50 79 ILE A C 1
ATOM 626 O O . ILE A 1 79 ? -2.437 1.419 3.095 1.00 98.50 79 ILE A O 1
ATOM 630 N N . PHE A 1 80 ? -0.583 0.683 4.117 1.00 98.31 80 PHE A N 1
ATOM 631 C CA . PHE A 1 80 ? -1.227 0.550 5.424 1.00 98.31 80 PHE A CA 1
ATOM 632 C C . PHE A 1 80 ? -1.648 1.901 5.976 1.00 98.31 80 PHE A C 1
ATOM 634 O O . PHE A 1 80 ? -2.784 2.010 6.429 1.00 98.31 80 PHE A O 1
ATOM 641 N N . SER A 1 81 ? -0.801 2.929 5.873 1.00 98.19 81 SER A N 1
ATOM 642 C CA . SER A 1 81 ? -1.165 4.283 6.298 1.00 98.19 81 SER A CA 1
ATOM 643 C C . SER A 1 81 ? -2.446 4.761 5.623 1.00 98.19 81 SER A C 1
ATOM 645 O O . SER A 1 81 ? -3.423 5.053 6.310 1.00 98.19 81 SER A O 1
ATOM 647 N N . ILE A 1 82 ? -2.499 4.692 4.290 1.00 98.38 82 ILE A N 1
ATOM 648 C CA . ILE A 1 82 ? -3.685 5.087 3.517 1.00 98.38 82 ILE A CA 1
ATOM 649 C C . ILE A 1 82 ? -4.913 4.250 3.919 1.00 98.38 82 ILE A C 1
ATOM 651 O O . ILE A 1 82 ? -6.023 4.763 4.065 1.00 98.38 82 ILE A O 1
ATOM 655 N N . SER A 1 83 ? -4.720 2.949 4.151 1.00 98.00 83 SER A N 1
ATOM 656 C CA . SER A 1 83 ? -5.796 2.043 4.573 1.00 98.00 83 SER A CA 1
ATOM 657 C C . SER A 1 83 ? -6.351 2.382 5.950 1.00 98.00 83 SER A C 1
ATOM 659 O O . SER A 1 83 ? -7.552 2.226 6.176 1.00 98.00 83 SER A O 1
ATOM 661 N N . ARG A 1 84 ? -5.493 2.779 6.895 1.00 97.69 84 ARG A N 1
ATOM 662 C CA . ARG A 1 84 ? -5.910 3.175 8.241 1.00 97.69 84 ARG A CA 1
ATOM 663 C C . ARG A 1 84 ? -6.681 4.485 8.192 1.00 97.69 84 ARG A C 1
ATOM 665 O O . ARG A 1 84 ? -7.763 4.543 8.765 1.00 97.69 84 ARG A O 1
ATOM 672 N N . ASP A 1 85 ? -6.187 5.470 7.445 1.00 97.38 85 ASP A N 1
ATOM 673 C CA . ASP A 1 85 ? -6.855 6.765 7.280 1.00 97.38 85 ASP A CA 1
ATOM 674 C C . ASP A 1 85 ? -8.255 6.595 6.681 1.00 97.38 85 ASP A C 1
ATOM 676 O O . ASP A 1 85 ? -9.231 7.160 7.180 1.00 97.38 85 ASP A O 1
ATOM 680 N N . TYR A 1 86 ? -8.385 5.734 5.666 1.00 97.06 86 TYR A N 1
ATOM 681 C CA . TYR A 1 86 ? -9.685 5.402 5.093 1.00 97.06 86 TYR A CA 1
ATOM 682 C C . TYR A 1 86 ? -10.617 4.737 6.115 1.00 97.06 86 TYR A C 1
ATOM 684 O O . TYR A 1 86 ? -11.751 5.186 6.278 1.00 97.06 86 TYR A O 1
ATOM 692 N N . GLN A 1 87 ? -10.147 3.727 6.857 1.00 96.81 87 GLN A N 1
ATOM 693 C CA . GLN A 1 87 ? -10.944 3.068 7.903 1.00 96.81 87 GLN A CA 1
ATOM 694 C C . GLN A 1 87 ? -11.383 4.046 9.004 1.00 96.81 87 GLN A C 1
ATOM 696 O O . GLN A 1 87 ? -12.538 4.027 9.424 1.00 96.81 87 GLN A O 1
ATOM 701 N N . GLU A 1 88 ? -10.491 4.926 9.456 1.00 95.00 88 GLU A N 1
ATOM 702 C CA . GLU A 1 88 ? -10.800 5.952 10.455 1.00 95.00 88 GLU A CA 1
ATOM 703 C C . GLU A 1 88 ? -11.809 6.981 9.920 1.00 95.00 88 GLU A C 1
ATOM 705 O O . GLU A 1 88 ? -12.701 7.417 10.651 1.00 95.00 88 GLU A O 1
ATOM 710 N N . SER A 1 89 ? -11.763 7.318 8.626 1.00 93.38 89 SER A N 1
ATOM 711 C CA . SER A 1 89 ? -12.765 8.195 8.003 1.00 93.38 89 SER A CA 1
ATOM 712 C C . SER A 1 89 ? -14.186 7.607 8.044 1.00 93.38 89 SER A C 1
ATOM 714 O O . SER A 1 89 ? -15.154 8.353 8.196 1.00 93.38 89 SER A O 1
ATOM 716 N N . LEU A 1 90 ? -14.324 6.275 7.992 1.00 86.69 90 LEU A N 1
ATOM 717 C CA . LEU A 1 90 ? -15.613 5.572 8.084 1.00 86.69 90 LEU A CA 1
ATOM 718 C C . LEU A 1 90 ? -16.178 5.552 9.512 1.00 86.69 90 LEU A C 1
ATOM 720 O O . LEU A 1 90 ? -17.382 5.366 9.706 1.00 86.69 90 LEU A O 1
ATOM 724 N N . LYS A 1 91 ? -15.339 5.769 10.532 1.00 79.69 91 LYS A N 1
ATOM 725 C CA . LYS A 1 91 ? -15.809 5.918 11.916 1.00 79.69 91 LYS A CA 1
ATOM 726 C C .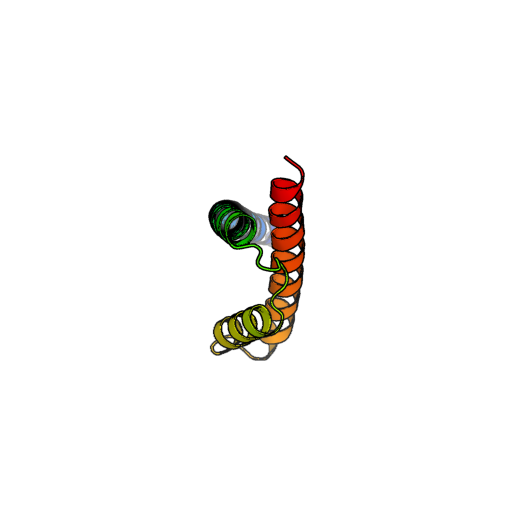 LYS A 1 91 ? -16.492 7.259 12.171 1.00 79.69 91 LYS A C 1
ATOM 728 O O . LYS A 1 91 ? -17.352 7.318 13.040 1.00 79.69 91 LYS A O 1
ATOM 733 N N . ARG A 1 92 ? -16.114 8.305 11.426 1.00 73.00 92 ARG A N 1
ATOM 734 C CA . ARG A 1 92 ? -16.624 9.681 11.587 1.00 73.00 92 ARG A CA 1
ATOM 735 C C . ARG A 1 92 ? -17.983 9.925 10.926 1.00 73.00 92 ARG A C 1
ATOM 737 O O . ARG A 1 92 ? -18.589 10.958 11.188 1.00 73.00 92 ARG A O 1
ATOM 744 N N . LYS A 1 93 ? -18.411 9.018 10.047 1.00 58.41 93 LYS A N 1
ATOM 745 C CA . LYS A 1 93 ? -19.748 8.996 9.443 1.00 58.41 93 LYS A CA 1
ATOM 746 C C . LYS A 1 93 ? -20.691 8.161 10.296 1.00 58.41 93 LYS A C 1
ATOM 748 O O . LYS A 1 93 ? -21.875 8.532 10.352 1.00 58.41 93 LYS A O 1
#

Secondary structure (DSSP, 8-state):
--HHHHHHHHHHHHHHHHHHHHHHHHHHHHHHHHHHHHHHHHTT--S--HHHHHHHHHHHHTTS-HHHHHHHHHHHHHHHHHHHHHHHHHH--

pLDDT: mean 95.89, std 6.21, range [58.41, 98.81]

Sequence (93 aa):
MTDTDLQLQALRKDINAIDDELVKLFIQRMETAGKIGSLKKEAGLPVLNVKREDEVKERLTADVPEVYKESVKNLYDSIFSISRDYQESLKRK